Protein AF-A0A0D6Q281-F1 (afdb_monomer_lite)

Secondary structure (DSSP, 8-state):
--HHHHHHHHHHHHHHHHHHHHHHHHHHHHHHHHHHHHHHHHHHHHHHHHHHHHHHHHHHHHHHHHHHHHHHHHHHHHHHHHHHHHHHHHHHHHHHHHHHHHHHHHHHHHHHHHHHHHHHHHHHSHHHHHHHHHHHTTHHHHHHHT-STTEEEEEETTEEEEEE-B-TTS-B------

Sequence (178 aa):
MTDERELDDGLAAFDQLGREMAETNRLLRAVRSDQATRNQQEHALSAEMQTALRQATGASQKALQASQTEIRSNLLWTGLTSLLIALAGCGAGYYLGHQSGWEQGHAEGYQKARNQEAAANWANTPSGQRAYGLDQLGSLDMLALCRGDGWTMERQKGRTVCFPKLDAKGNLSGWYIP

Structure (mmCIF, N/CA/C/O backbone):
data_AF-A0A0D6Q281-F1
#
_entry.id   AF-A0A0D6Q281-F1
#
loop_
_atom_site.group_PDB
_atom_site.id
_atom_site.type_symbol
_atom_site.label_atom_id
_atom_site.label_alt_id
_atom_site.label_comp_id
_atom_site.label_asym_id
_atom_site.label_entity_id
_atom_site.label_seq_id
_atom_site.pdbx_PDB_ins_code
_atom_site.Cartn_x
_atom_site.Cartn_y
_atom_site.Cartn_z
_atom_site.occupancy
_atom_site.B_iso_or_equiv
_atom_site.auth_seq_id
_atom_site.auth_comp_id
_atom_site.auth_asym_id
_atom_site.auth_atom_id
_atom_site.pdbx_PDB_model_num
ATOM 1 N N . MET A 1 1 ? 56.694 -38.977 -114.611 1.00 51.31 1 MET A N 1
ATOM 2 C CA . MET A 1 1 ? 56.150 -37.601 -114.682 1.00 51.31 1 MET A CA 1
ATOM 3 C C . MET A 1 1 ? 55.049 -37.467 -113.635 1.00 51.31 1 MET A C 1
ATOM 5 O O . MET A 1 1 ? 53.879 -37.490 -113.983 1.00 51.31 1 MET A O 1
ATOM 9 N N . THR A 1 2 ? 55.407 -37.408 -112.356 1.00 54.91 2 THR A N 1
ATOM 10 C CA . THR A 1 2 ? 54.448 -37.218 -111.242 1.00 54.91 2 THR A CA 1
ATOM 11 C C . THR A 1 2 ? 55.098 -36.489 -110.063 1.00 54.91 2 THR A C 1
ATOM 13 O O . THR A 1 2 ? 54.403 -35.772 -109.363 1.00 54.91 2 THR A O 1
ATOM 16 N N . ASP A 1 3 ? 56.424 -36.581 -109.925 1.00 57.06 3 ASP A N 1
ATOM 17 C CA . ASP A 1 3 ? 57.197 -36.033 -108.799 1.00 57.06 3 ASP A CA 1
ATOM 18 C C . ASP A 1 3 ? 57.262 -34.487 -108.747 1.00 57.06 3 ASP A C 1
ATOM 20 O O . ASP A 1 3 ? 57.139 -33.885 -107.688 1.00 57.06 3 ASP A O 1
ATOM 24 N N . GLU A 1 4 ? 57.359 -33.803 -109.897 1.00 59.72 4 GLU A N 1
ATOM 25 C CA . GLU A 1 4 ? 57.464 -32.329 -109.923 1.00 59.72 4 GLU A CA 1
ATOM 26 C C . GLU A 1 4 ? 56.143 -31.596 -109.625 1.00 59.72 4 GLU A C 1
ATOM 28 O O . GLU A 1 4 ? 56.173 -30.433 -109.235 1.00 59.72 4 GLU A O 1
ATOM 33 N N . ARG A 1 5 ? 54.980 -32.251 -109.780 1.00 60.94 5 ARG A N 1
ATOM 34 C CA . ARG A 1 5 ? 53.676 -31.622 -109.484 1.00 60.94 5 ARG A CA 1
ATOM 35 C C . ARG A 1 5 ? 53.346 -31.607 -107.992 1.00 60.94 5 ARG A C 1
ATOM 37 O O . ARG A 1 5 ? 52.784 -30.627 -107.524 1.00 60.94 5 ARG A O 1
ATOM 44 N N . GLU A 1 6 ? 53.731 -32.639 -107.242 1.00 61.41 6 GLU A N 1
ATOM 45 C CA . GLU A 1 6 ? 53.458 -32.687 -105.797 1.00 61.41 6 GLU A CA 1
ATOM 46 C C . GLU A 1 6 ? 54.305 -31.679 -105.005 1.00 61.41 6 GLU A C 1
ATOM 48 O O . GLU A 1 6 ? 53.856 -31.156 -103.983 1.00 61.41 6 GLU A O 1
ATOM 53 N N . LEU A 1 7 ? 55.513 -31.362 -105.484 1.00 65.81 7 LEU A N 1
ATOM 54 C CA . LEU A 1 7 ? 56.388 -30.384 -104.834 1.00 65.81 7 LEU A CA 1
ATOM 55 C C . LEU A 1 7 ? 55.861 -28.946 -104.981 1.00 65.81 7 LEU A C 1
ATOM 57 O O . LEU A 1 7 ? 55.944 -28.159 -104.036 1.00 65.81 7 LEU A O 1
ATOM 61 N N . ASP A 1 8 ? 55.294 -28.621 -106.144 1.00 70.44 8 ASP A N 1
ATOM 62 C CA . ASP A 1 8 ? 54.719 -27.302 -106.436 1.00 70.44 8 ASP A CA 1
ATOM 63 C C . ASP A 1 8 ? 53.399 -27.090 -105.664 1.00 70.44 8 ASP A C 1
ATOM 65 O O . ASP A 1 8 ? 53.183 -26.038 -105.053 1.00 70.44 8 ASP A O 1
ATOM 69 N N . ASP A 1 9 ? 52.570 -28.138 -105.564 1.00 76.31 9 ASP A N 1
ATOM 70 C CA . ASP A 1 9 ? 51.345 -28.137 -104.751 1.00 76.31 9 ASP A CA 1
ATOM 71 C C . ASP A 1 9 ? 51.652 -27.972 -103.247 1.00 76.31 9 ASP A C 1
ATOM 73 O O . ASP A 1 9 ? 50.950 -27.251 -102.528 1.00 76.31 9 ASP A O 1
ATOM 77 N N . GLY A 1 10 ? 52.742 -28.579 -102.763 1.00 74.69 10 GLY A N 1
ATOM 78 C CA . GLY A 1 10 ? 53.218 -28.414 -101.389 1.00 74.69 10 GLY A CA 1
ATOM 79 C C . GLY A 1 10 ? 53.657 -26.980 -101.072 1.00 74.69 10 GLY A C 1
ATOM 80 O O . GLY A 1 10 ? 53.297 -26.441 -100.023 1.00 74.69 10 GLY A O 1
ATOM 81 N N . LEU A 1 11 ? 54.392 -26.327 -101.979 1.00 79.44 11 LEU A N 1
ATOM 82 C CA . LEU A 1 11 ? 54.834 -24.939 -101.799 1.00 79.44 11 LEU A CA 1
ATOM 83 C C . LEU A 1 11 ? 53.656 -23.955 -101.750 1.00 79.44 11 LEU A C 1
ATOM 85 O O . LEU A 1 11 ? 53.634 -23.062 -100.896 1.00 79.44 11 LEU A O 1
ATOM 89 N N . ALA A 1 12 ? 52.659 -24.139 -102.619 1.00 80.00 12 ALA A N 1
ATOM 90 C CA . ALA A 1 12 ? 51.455 -23.310 -102.643 1.00 80.00 12 ALA A CA 1
ATOM 91 C C . ALA A 1 12 ? 50.651 -23.420 -101.334 1.00 80.00 12 ALA A C 1
ATOM 93 O O . ALA A 1 12 ? 50.160 -22.412 -100.813 1.00 80.00 12 ALA A O 1
ATOM 94 N N . ALA A 1 13 ? 50.573 -24.622 -100.755 1.00 81.31 13 ALA A N 1
ATOM 95 C CA . ALA A 1 13 ? 49.909 -24.852 -99.475 1.00 81.31 13 ALA A CA 1
ATOM 96 C C . ALA A 1 13 ? 50.617 -24.143 -98.303 1.00 81.31 13 ALA A C 1
ATOM 98 O O . ALA A 1 13 ? 49.950 -23.549 -97.452 1.00 81.31 13 ALA A O 1
ATOM 99 N N . PHE A 1 14 ? 51.955 -24.140 -98.262 1.00 83.56 14 PHE A N 1
ATOM 100 C CA . PHE A 1 14 ? 52.714 -23.424 -97.226 1.00 83.56 14 PHE A CA 1
ATOM 101 C C . PHE A 1 14 ? 52.572 -21.903 -97.328 1.00 83.56 14 PHE A C 1
ATOM 103 O O . PHE A 1 14 ? 52.424 -21.233 -96.303 1.00 83.56 14 PHE A O 1
ATOM 110 N N . ASP A 1 15 ? 52.573 -21.351 -98.540 1.00 86.12 15 ASP A N 1
ATOM 111 C CA . ASP A 1 15 ? 52.380 -19.915 -98.764 1.00 86.12 15 ASP A CA 1
ATOM 112 C C . ASP A 1 15 ? 50.966 -19.463 -98.348 1.00 86.12 15 ASP A C 1
ATOM 114 O O . ASP A 1 15 ? 50.782 -18.426 -97.702 1.00 86.12 15 ASP A O 1
ATOM 118 N N . GLN A 1 16 ? 49.955 -20.297 -98.610 1.00 88.56 16 GLN A N 1
ATOM 119 C CA . GLN A 1 16 ? 48.598 -20.078 -98.112 1.00 88.56 16 GLN A CA 1
ATOM 120 C C . GLN A 1 16 ? 48.529 -20.118 -96.578 1.00 88.56 16 GLN A C 1
ATOM 122 O O . GLN A 1 16 ? 47.928 -19.231 -95.970 1.00 88.56 16 GLN A O 1
ATOM 127 N N . LEU A 1 17 ? 49.197 -21.081 -95.940 1.00 87.31 17 LEU A N 1
ATOM 128 C CA . LEU A 1 17 ? 49.241 -21.187 -94.480 1.00 87.31 17 LEU A CA 1
ATOM 129 C C . LEU A 1 17 ? 49.965 -19.994 -93.830 1.00 87.31 17 LEU A C 1
ATOM 131 O O . LEU A 1 17 ? 49.563 -19.514 -92.770 1.00 87.31 17 LEU A O 1
ATOM 135 N N . GLY A 1 18 ? 51.012 -19.482 -94.482 1.00 87.25 18 GLY A N 1
ATOM 136 C CA . GLY A 1 18 ? 51.737 -18.284 -94.059 1.00 87.25 18 GLY A CA 1
ATOM 137 C C . GLY A 1 18 ? 50.858 -17.032 -94.061 1.00 87.25 18 GLY A C 1
ATOM 138 O O . GLY A 1 18 ? 50.916 -16.237 -93.116 1.00 87.25 18 GLY A O 1
ATOM 139 N N . ARG A 1 19 ? 49.993 -16.876 -95.074 1.00 89.62 19 ARG A N 1
ATOM 140 C CA . ARG A 1 19 ? 49.011 -15.780 -95.140 1.00 89.62 19 ARG A CA 1
ATOM 141 C C . ARG A 1 19 ? 47.963 -15.871 -94.031 1.00 89.62 19 ARG A C 1
ATOM 143 O O . ARG A 1 19 ? 47.765 -14.890 -93.316 1.00 89.62 19 ARG A O 1
ATOM 150 N N . GLU A 1 20 ? 47.373 -17.046 -93.833 1.00 91.12 20 GLU A N 1
ATOM 151 C CA . GLU A 1 20 ? 46.376 -17.305 -92.781 1.00 91.12 20 GLU A CA 1
ATOM 152 C C . GLU A 1 20 ? 46.948 -17.064 -91.375 1.00 91.12 20 GLU A C 1
ATOM 154 O O . GLU A 1 20 ? 46.328 -16.417 -90.526 1.00 91.12 20 GLU A O 1
ATOM 159 N N . MET A 1 21 ? 48.185 -17.506 -91.121 1.00 88.56 21 MET A N 1
ATOM 160 C CA . MET A 1 21 ? 48.870 -17.235 -89.854 1.00 88.56 21 MET A CA 1
ATOM 161 C C . MET A 1 21 ? 49.151 -15.744 -89.646 1.00 88.56 21 MET A C 1
ATOM 163 O O . MET A 1 21 ? 49.019 -15.240 -88.524 1.00 88.56 21 MET A O 1
ATOM 167 N N . ALA A 1 22 ? 49.518 -15.012 -90.700 1.00 89.81 22 ALA A N 1
ATOM 168 C CA . ALA A 1 22 ? 49.726 -13.571 -90.616 1.00 89.81 22 ALA A CA 1
ATOM 169 C C . ALA A 1 22 ? 48.420 -12.824 -90.294 1.00 89.81 22 ALA A C 1
ATOM 171 O O . ALA A 1 22 ? 48.431 -11.887 -89.489 1.00 89.81 22 ALA A O 1
ATOM 172 N N . GLU A 1 23 ? 47.299 -13.252 -90.872 1.00 91.81 23 GLU A N 1
ATOM 173 C CA . GLU A 1 23 ? 45.970 -12.692 -90.621 1.00 91.81 23 GLU A CA 1
ATOM 174 C C . GLU A 1 23 ? 45.463 -13.022 -89.212 1.00 91.81 23 GLU A C 1
ATOM 176 O O . GLU A 1 23 ? 45.085 -12.123 -88.457 1.00 91.81 23 GLU A O 1
ATOM 181 N N . THR A 1 24 ? 45.606 -14.275 -88.783 1.00 93.81 24 THR A N 1
ATOM 182 C CA . THR A 1 24 ? 45.254 -14.723 -87.427 1.00 93.81 24 THR A CA 1
ATOM 183 C C . THR A 1 24 ? 46.035 -13.954 -86.360 1.00 9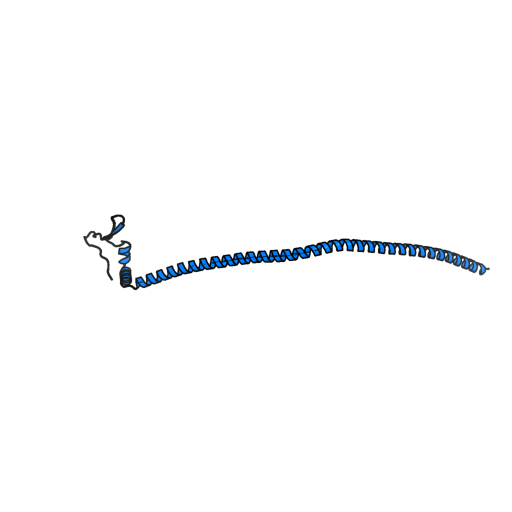3.81 24 THR A C 1
ATOM 185 O O . THR A 1 24 ? 45.473 -13.508 -85.360 1.00 93.81 24 THR A O 1
ATOM 188 N N . ASN A 1 25 ? 47.333 -13.720 -86.576 1.00 93.88 25 ASN A N 1
ATOM 189 C CA . ASN A 1 25 ? 48.163 -12.949 -85.648 1.00 93.88 25 ASN A CA 1
ATOM 190 C C . ASN A 1 25 ? 47.734 -11.469 -85.579 1.00 93.88 25 ASN A C 1
ATOM 192 O O . ASN A 1 25 ? 47.791 -10.853 -84.512 1.00 93.88 25 ASN A O 1
ATOM 196 N N . ARG A 1 26 ? 47.257 -10.885 -86.686 1.00 93.56 26 ARG A N 1
ATOM 197 C CA . ARG A 1 26 ? 46.681 -9.528 -86.679 1.00 93.56 26 ARG A CA 1
ATOM 198 C C . ARG A 1 26 ? 45.384 -9.477 -85.875 1.00 93.56 26 ARG A C 1
ATOM 200 O O . ARG A 1 26 ? 45.246 -8.592 -85.032 1.00 93.56 26 ARG A O 1
ATOM 207 N N . LEU A 1 27 ? 44.485 -10.441 -86.074 1.00 93.94 27 LEU A N 1
ATOM 208 C CA . LEU A 1 27 ? 43.223 -10.532 -85.333 1.00 93.94 27 LEU A CA 1
ATOM 209 C C . LEU A 1 27 ? 43.456 -10.745 -83.835 1.00 93.94 27 LEU A C 1
ATOM 211 O O . LEU A 1 27 ? 42.881 -10.033 -83.017 1.00 93.94 27 LEU A O 1
ATOM 215 N N . LEU A 1 28 ? 44.366 -11.646 -83.464 1.00 94.12 28 LEU A N 1
ATOM 216 C CA . LEU A 1 28 ? 44.747 -11.878 -82.067 1.00 94.12 28 LEU A CA 1
ATOM 217 C C . LEU A 1 28 ? 45.267 -10.608 -81.392 1.00 94.12 28 LEU A C 1
ATOM 219 O O . LEU A 1 28 ? 44.932 -10.342 -80.238 1.00 94.12 28 LEU A O 1
ATOM 223 N N . ARG A 1 29 ? 46.068 -9.803 -82.099 1.00 93.56 29 ARG A N 1
ATOM 224 C CA . ARG A 1 29 ? 46.545 -8.519 -81.572 1.00 93.56 29 ARG A CA 1
ATOM 225 C C . ARG A 1 29 ? 45.408 -7.522 -81.385 1.00 93.56 29 ARG A C 1
ATOM 227 O O . ARG A 1 29 ? 45.365 -6.890 -80.335 1.00 93.56 29 ARG A O 1
ATOM 234 N N . ALA A 1 30 ? 44.488 -7.430 -82.345 1.00 93.75 30 ALA A N 1
ATOM 235 C CA . ALA A 1 30 ? 43.325 -6.550 -82.257 1.00 93.75 30 ALA A CA 1
ATOM 236 C C . ALA A 1 30 ? 42.399 -6.931 -81.086 1.00 93.75 30 ALA A C 1
ATOM 238 O O . ALA A 1 30 ? 42.025 -6.073 -80.286 1.00 93.75 30 ALA A O 1
ATOM 239 N N . VAL A 1 31 ? 42.103 -8.224 -80.922 1.00 94.31 31 VAL A N 1
ATOM 240 C CA . VAL A 1 31 ? 41.295 -8.737 -79.802 1.00 94.31 31 VAL A CA 1
ATOM 241 C C . VAL A 1 31 ? 41.995 -8.492 -78.467 1.00 94.31 31 VAL A C 1
ATOM 243 O O . VAL A 1 31 ? 41.368 -8.026 -77.519 1.00 94.31 31 VAL A O 1
ATOM 246 N N . ARG A 1 32 ? 43.310 -8.737 -78.385 1.00 94.00 32 ARG A N 1
ATOM 247 C CA . ARG A 1 32 ? 44.082 -8.484 -77.162 1.00 94.00 32 ARG A CA 1
ATOM 248 C C . ARG A 1 32 ? 44.086 -6.999 -76.789 1.00 94.00 32 ARG A C 1
ATOM 250 O O . ARG A 1 32 ? 43.994 -6.692 -75.603 1.00 94.00 32 ARG A O 1
ATOM 257 N N . SER A 1 33 ? 44.181 -6.087 -77.761 1.00 91.12 33 SER A N 1
ATOM 258 C CA . SER A 1 33 ? 44.076 -4.650 -77.485 1.00 91.12 33 SER A CA 1
ATOM 259 C C . SER A 1 33 ? 42.676 -4.243 -77.029 1.00 91.12 33 SER A C 1
ATOM 261 O O . SER A 1 33 ? 42.573 -3.522 -76.043 1.00 91.12 33 SER A O 1
ATOM 263 N N . ASP A 1 34 ? 41.614 -4.753 -77.664 1.00 93.31 34 ASP A N 1
ATOM 264 C CA . ASP A 1 34 ? 40.230 -4.450 -77.263 1.00 93.31 34 ASP A CA 1
ATOM 265 C C . ASP A 1 34 ? 39.949 -4.928 -75.831 1.00 93.31 34 ASP A C 1
ATOM 267 O O . ASP A 1 34 ? 39.414 -4.195 -74.999 1.00 93.31 34 ASP A O 1
ATOM 271 N N . GLN A 1 35 ? 40.409 -6.137 -75.501 1.00 91.25 35 GLN A N 1
ATOM 272 C CA . GLN A 1 35 ? 40.266 -6.701 -74.165 1.00 91.25 35 GLN A CA 1
ATOM 273 C C . GLN A 1 35 ? 41.061 -5.912 -73.114 1.00 91.25 35 GLN A C 1
ATOM 275 O O . GLN A 1 35 ? 40.565 -5.693 -72.009 1.00 91.25 35 GLN A O 1
ATOM 280 N N . ALA A 1 36 ? 42.263 -5.431 -73.449 1.00 91.31 36 ALA A N 1
ATOM 281 C CA . ALA A 1 36 ? 43.035 -4.567 -72.558 1.00 91.31 36 ALA A CA 1
ATOM 282 C C . ALA A 1 36 ? 42.308 -3.240 -72.277 1.00 91.31 36 ALA A C 1
ATOM 284 O O . ALA A 1 36 ? 42.282 -2.792 -71.130 1.00 91.31 36 ALA A O 1
ATOM 285 N N . THR A 1 37 ? 41.671 -2.644 -73.288 1.00 91.25 37 THR A N 1
ATOM 286 C CA . THR A 1 37 ? 40.884 -1.414 -73.131 1.00 91.25 37 THR A CA 1
ATOM 287 C C . THR A 1 37 ? 39.639 -1.635 -72.272 1.00 91.25 37 THR A C 1
ATOM 289 O O . THR A 1 37 ? 39.381 -0.836 -71.372 1.00 91.25 37 THR A O 1
ATOM 292 N N . ARG A 1 38 ? 38.901 -2.734 -72.475 1.00 92.31 38 ARG A N 1
ATOM 293 C CA . ARG A 1 38 ? 37.739 -3.087 -71.638 1.00 92.31 38 ARG A CA 1
ATOM 294 C C . ARG A 1 38 ? 38.126 -3.282 -70.176 1.00 92.31 38 ARG A C 1
ATOM 296 O O . ARG A 1 38 ? 37.503 -2.687 -69.303 1.00 92.31 38 ARG A O 1
ATOM 303 N N . ASN A 1 39 ? 39.204 -4.022 -69.914 1.00 93.31 39 ASN A N 1
ATOM 304 C CA . ASN A 1 39 ? 39.697 -4.229 -68.551 1.00 93.31 39 ASN A CA 1
ATOM 305 C C . ASN A 1 39 ? 40.080 -2.896 -67.884 1.00 93.31 39 ASN A C 1
ATOM 307 O O . ASN A 1 39 ? 39.777 -2.671 -66.715 1.00 93.31 39 ASN A O 1
ATOM 311 N N . GLN A 1 40 ? 40.716 -1.978 -68.620 1.00 91.25 40 GLN A N 1
ATOM 312 C CA . GLN A 1 40 ? 41.031 -0.644 -68.101 1.00 91.25 40 GLN A CA 1
ATOM 313 C C . GLN A 1 40 ? 39.775 0.175 -67.783 1.00 91.25 40 GLN A C 1
ATOM 315 O O . GLN A 1 40 ? 39.736 0.841 -66.749 1.00 91.25 40 GLN A O 1
ATOM 320 N N . GLN A 1 41 ? 38.746 0.107 -68.631 1.00 91.62 41 GLN A N 1
ATOM 321 C CA . GLN A 1 41 ? 37.470 0.783 -68.390 1.00 91.62 41 GLN A CA 1
ATOM 322 C C . GLN A 1 41 ? 36.743 0.227 -67.164 1.00 91.62 41 GLN A C 1
ATOM 324 O O . GLN A 1 41 ? 36.267 1.008 -66.344 1.00 91.62 41 GLN A O 1
ATOM 329 N N . GLU A 1 42 ? 36.700 -1.095 -66.993 1.00 92.38 42 GLU A N 1
ATOM 330 C CA . GLU A 1 42 ? 36.104 -1.724 -65.809 1.00 92.38 42 GLU A CA 1
ATOM 331 C C . GLU A 1 42 ? 36.830 -1.307 -64.527 1.00 92.38 42 GLU A C 1
ATOM 333 O O . GLU A 1 42 ? 36.192 -0.953 -63.532 1.00 92.38 42 GLU A O 1
ATOM 338 N N . HIS A 1 43 ? 38.165 -1.263 -64.552 1.00 90.75 43 HIS A N 1
ATOM 339 C CA . HIS A 1 43 ? 38.948 -0.788 -63.414 1.00 90.75 43 HIS A CA 1
ATOM 340 C C . HIS A 1 43 ? 38.688 0.688 -63.103 1.00 90.75 43 HIS A C 1
ATOM 342 O O . HIS A 1 43 ? 38.475 1.024 -61.937 1.00 90.75 43 HIS A O 1
ATOM 348 N N . ALA A 1 44 ? 38.643 1.555 -64.116 1.00 91.94 44 ALA A N 1
ATOM 349 C CA . ALA A 1 44 ? 38.335 2.971 -63.932 1.00 91.94 44 ALA A CA 1
ATOM 350 C C . ALA A 1 44 ? 36.928 3.176 -63.346 1.00 91.94 44 ALA A C 1
ATOM 352 O O . ALA A 1 44 ? 36.779 3.864 -62.337 1.00 91.94 44 ALA A O 1
ATOM 353 N N . LEU A 1 45 ? 35.919 2.494 -63.896 1.00 92.75 45 LEU A N 1
ATOM 354 C CA . LEU A 1 45 ? 34.540 2.566 -63.414 1.00 92.75 45 LEU A CA 1
ATOM 355 C C . LEU A 1 45 ? 34.413 2.045 -61.976 1.00 92.75 45 LEU A C 1
ATOM 357 O O . LEU A 1 45 ? 33.728 2.646 -61.150 1.00 92.75 45 LEU A O 1
ATOM 361 N N . SER A 1 46 ? 35.107 0.953 -61.643 1.00 91.88 46 SER A N 1
ATOM 362 C CA . SER A 1 46 ? 35.118 0.413 -60.279 1.00 91.88 46 SER A CA 1
ATOM 363 C C . SER A 1 46 ? 35.770 1.377 -59.278 1.00 91.88 46 SER A C 1
ATOM 365 O O . SER A 1 46 ? 35.279 1.527 -58.157 1.00 91.88 46 SER A O 1
ATOM 367 N N . ALA A 1 47 ? 36.828 2.083 -59.689 1.00 92.75 47 ALA A N 1
ATOM 368 C CA . ALA A 1 47 ? 37.505 3.076 -58.866 1.00 92.75 47 ALA A CA 1
ATOM 369 C C . ALA A 1 47 ? 36.618 4.309 -58.634 1.00 92.75 47 ALA A C 1
ATOM 371 O O . ALA A 1 47 ? 36.517 4.786 -57.503 1.00 92.75 47 ALA A O 1
ATOM 372 N N . GLU A 1 48 ? 35.923 4.787 -59.666 1.00 92.75 48 GLU A N 1
ATOM 373 C CA . GLU A 1 48 ? 34.942 5.873 -59.559 1.00 92.75 48 GLU A CA 1
ATOM 374 C C . GLU A 1 48 ? 33.749 5.493 -58.673 1.00 92.75 48 GLU A C 1
ATOM 376 O O . GLU A 1 48 ? 33.337 6.259 -57.800 1.00 92.75 48 GLU A O 1
ATOM 381 N N . MET A 1 49 ? 33.228 4.273 -58.809 1.00 88.00 49 MET A N 1
ATOM 382 C CA . MET A 1 49 ? 32.152 3.786 -57.947 1.00 88.00 49 MET A CA 1
ATOM 383 C C . MET A 1 49 ? 32.611 3.683 -56.488 1.00 88.00 49 MET A C 1
ATOM 385 O O . MET A 1 49 ? 31.880 4.068 -55.574 1.00 88.00 49 MET A O 1
ATOM 389 N N . GLN A 1 50 ? 33.837 3.216 -56.241 1.00 92.50 50 GLN A N 1
ATOM 390 C CA . GLN A 1 50 ? 34.385 3.108 -54.891 1.00 92.50 50 GLN A CA 1
ATOM 391 C C . GLN A 1 50 ? 34.623 4.483 -54.249 1.00 92.50 50 GLN A C 1
ATOM 393 O O . GLN A 1 50 ? 34.414 4.637 -53.042 1.00 92.50 50 GLN A O 1
ATOM 398 N N . THR A 1 51 ? 35.031 5.494 -55.019 1.00 91.25 51 THR A N 1
ATOM 399 C CA . THR A 1 51 ? 35.186 6.864 -54.506 1.00 91.25 51 THR A CA 1
ATOM 400 C C . THR A 1 51 ? 33.835 7.509 -54.212 1.00 91.25 51 THR A C 1
ATOM 402 O O . THR A 1 51 ? 33.678 8.079 -53.130 1.00 91.25 51 THR A O 1
ATOM 405 N N . ALA A 1 52 ? 32.838 7.340 -55.084 1.00 87.62 52 ALA A N 1
ATOM 406 C CA . ALA A 1 52 ? 31.471 7.805 -54.849 1.00 87.62 52 ALA A CA 1
A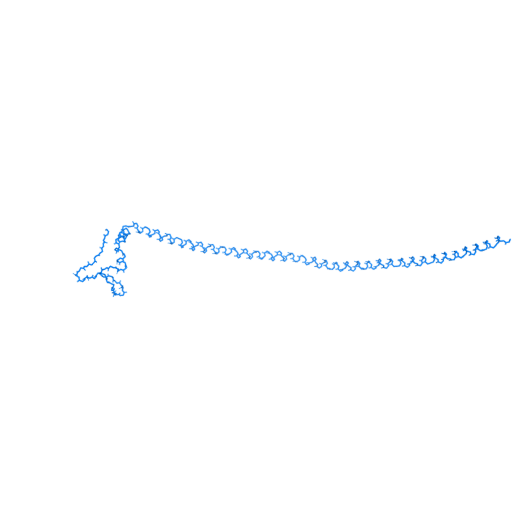TOM 407 C C . ALA A 1 52 ? 30.851 7.146 -53.604 1.00 87.62 52 ALA A C 1
ATOM 409 O O . ALA A 1 52 ? 30.301 7.834 -52.740 1.00 87.62 52 ALA A O 1
ATOM 410 N N . LEU A 1 53 ? 31.023 5.827 -53.450 1.00 86.00 53 LEU A N 1
ATOM 411 C CA . LEU A 1 53 ? 30.587 5.093 -52.262 1.00 86.00 53 LEU A CA 1
ATOM 412 C C . LEU A 1 53 ? 31.268 5.616 -50.997 1.00 86.00 53 LEU A C 1
ATOM 414 O O . LEU A 1 53 ? 30.585 5.829 -50.003 1.00 86.00 53 LEU A O 1
ATOM 418 N N . ARG A 1 54 ? 32.583 5.867 -51.017 1.00 87.56 54 ARG A N 1
ATOM 419 C CA . ARG A 1 54 ? 33.315 6.425 -49.863 1.00 87.56 54 ARG A CA 1
ATOM 420 C C . ARG A 1 54 ? 32.863 7.834 -49.491 1.00 87.56 54 ARG A C 1
ATOM 422 O O . ARG A 1 54 ? 32.833 8.160 -48.307 1.00 87.56 54 ARG A O 1
ATOM 429 N N . GLN A 1 55 ? 32.526 8.673 -50.466 1.00 87.56 55 GLN A N 1
ATOM 430 C CA . GLN A 1 55 ? 32.010 10.015 -50.194 1.00 87.56 55 GLN A CA 1
ATOM 431 C C . GLN A 1 55 ? 30.613 9.959 -49.572 1.00 87.56 55 GLN A C 1
ATOM 433 O O . GLN A 1 55 ? 30.374 10.607 -48.551 1.00 87.56 55 GLN A O 1
ATOM 438 N N . ALA A 1 56 ? 29.723 9.135 -50.131 1.00 79.19 56 ALA A N 1
ATOM 439 C CA . ALA A 1 56 ? 28.379 8.935 -49.599 1.00 79.19 56 ALA A CA 1
ATOM 440 C C . ALA A 1 56 ? 28.414 8.326 -48.187 1.00 79.19 56 ALA A C 1
ATOM 442 O O . ALA A 1 56 ? 27.801 8.865 -47.266 1.00 79.19 56 ALA A O 1
ATOM 443 N N . THR A 1 57 ? 29.194 7.260 -47.976 1.00 81.12 57 THR A N 1
ATOM 444 C CA . THR A 1 57 ? 29.321 6.625 -46.656 1.00 81.12 57 THR A CA 1
ATOM 445 C C . THR A 1 57 ? 30.031 7.526 -45.657 1.00 81.12 57 THR A C 1
ATOM 447 O O . THR A 1 57 ? 29.593 7.600 -44.516 1.00 81.12 57 THR A O 1
ATOM 450 N N . GLY A 1 58 ? 31.059 8.274 -46.063 1.00 82.00 58 GLY A N 1
ATOM 451 C CA . GLY A 1 58 ? 31.762 9.215 -45.192 1.00 82.00 58 GLY A CA 1
ATOM 452 C C . GLY A 1 58 ? 30.866 10.348 -44.683 1.00 82.00 58 GLY A C 1
ATOM 453 O O . GLY A 1 58 ? 30.957 10.720 -43.511 1.00 82.00 58 GLY A O 1
ATOM 454 N N . ALA A 1 59 ? 29.970 10.871 -45.526 1.00 72.38 59 ALA A N 1
ATOM 455 C CA . ALA A 1 59 ? 28.984 11.874 -45.124 1.00 72.38 59 ALA A CA 1
ATOM 456 C C . ALA A 1 59 ? 27.934 11.288 -44.165 1.00 72.38 59 ALA A C 1
ATOM 458 O O . ALA A 1 59 ? 27.677 11.863 -43.105 1.00 72.38 59 ALA A O 1
ATOM 459 N N . SER A 1 60 ? 27.388 10.109 -44.482 1.00 69.81 60 SER A N 1
ATOM 460 C CA . SER A 1 60 ? 26.426 9.419 -43.614 1.00 69.81 60 SER A CA 1
ATOM 461 C C . SER A 1 60 ? 27.038 9.013 -42.272 1.00 69.81 60 SER A C 1
ATOM 463 O O . SER A 1 60 ? 26.412 9.175 -41.231 1.00 69.81 60 SER A O 1
ATOM 465 N N . GLN A 1 61 ? 28.281 8.537 -42.259 1.00 74.06 61 GLN A N 1
ATOM 466 C CA . GLN A 1 61 ? 28.955 8.067 -41.050 1.00 74.06 61 GLN A CA 1
ATOM 467 C C . GLN A 1 61 ? 29.306 9.222 -40.106 1.00 74.06 61 GLN A C 1
ATOM 469 O O . GLN A 1 61 ? 29.145 9.082 -38.895 1.00 74.06 61 GLN A O 1
ATOM 474 N N . LYS A 1 62 ? 29.694 10.388 -40.640 1.00 72.25 62 LYS A N 1
ATOM 475 C CA . LYS A 1 62 ? 29.881 11.611 -39.841 1.00 72.25 62 LYS A CA 1
ATOM 476 C C . LYS A 1 62 ? 28.570 12.104 -39.229 1.00 72.25 62 LYS A C 1
ATOM 478 O O . LYS A 1 62 ? 28.553 12.456 -38.052 1.00 72.25 62 LYS A O 1
ATOM 483 N N . ALA A 1 63 ? 27.474 12.078 -39.989 1.00 65.06 63 ALA A N 1
ATOM 484 C CA . ALA A 1 63 ? 26.154 12.452 -39.482 1.00 65.06 63 ALA A CA 1
ATOM 485 C C . ALA A 1 63 ? 25.674 11.500 -38.368 1.00 65.06 63 ALA A C 1
ATOM 487 O O . ALA A 1 63 ? 25.172 11.954 -37.343 1.00 65.06 63 ALA A O 1
ATOM 488 N N . LEU A 1 64 ? 25.903 10.191 -38.524 1.00 64.12 64 LEU A N 1
ATOM 489 C CA . LEU A 1 64 ? 25.558 9.182 -37.517 1.00 64.12 64 LEU A CA 1
ATOM 490 C C . LEU A 1 64 ? 26.418 9.279 -36.246 1.00 64.12 64 LEU A C 1
ATOM 492 O O . LEU A 1 64 ? 25.920 9.046 -35.146 1.00 64.12 64 LEU A O 1
ATOM 496 N N . GLN A 1 65 ? 27.703 9.621 -36.367 1.00 65.62 65 GLN A N 1
ATOM 497 C CA . GLN A 1 65 ? 28.579 9.817 -35.205 1.00 65.62 65 GLN A CA 1
ATOM 498 C C . GLN A 1 65 ? 28.207 11.074 -34.407 1.00 65.62 65 GLN A C 1
ATOM 500 O O . GLN A 1 65 ? 28.189 11.035 -33.174 1.00 65.62 65 GLN A O 1
ATOM 505 N N . ALA A 1 66 ? 27.850 12.162 -35.094 1.00 60.84 66 ALA A N 1
ATOM 506 C CA . ALA A 1 66 ? 27.334 13.364 -34.446 1.00 60.84 66 ALA A CA 1
ATOM 507 C C . ALA A 1 66 ? 26.014 13.073 -33.708 1.00 60.84 66 ALA A C 1
ATOM 509 O O . ALA A 1 66 ? 25.882 13.403 -32.530 1.00 60.84 66 ALA A O 1
ATOM 510 N N . SER A 1 67 ? 25.082 12.351 -34.343 1.00 58.62 67 SER A N 1
ATOM 511 C CA . SER A 1 67 ? 23.782 12.045 -33.734 1.00 58.62 67 SER A CA 1
ATOM 512 C C . SER A 1 67 ? 23.875 11.054 -32.569 1.00 58.62 67 SER A C 1
ATOM 514 O O . SER A 1 67 ? 23.160 11.199 -31.582 1.00 58.62 67 SER A O 1
ATOM 516 N N . GLN A 1 68 ? 24.759 10.050 -32.626 1.00 58.75 68 GLN A N 1
ATOM 517 C CA . GLN A 1 68 ? 24.918 9.085 -31.527 1.00 58.75 68 GLN A CA 1
ATOM 518 C C . GLN A 1 68 ? 25.372 9.742 -30.222 1.00 58.75 68 GLN A C 1
ATOM 520 O O . GLN A 1 68 ? 24.976 9.297 -29.142 1.00 58.75 68 GLN A O 1
ATOM 525 N N . THR A 1 69 ? 26.200 10.780 -30.318 1.00 58.84 69 THR A N 1
ATOM 526 C CA . THR A 1 69 ? 26.772 11.450 -29.147 1.00 58.84 69 THR A CA 1
ATOM 527 C C . THR A 1 69 ? 25.705 12.261 -28.408 1.00 58.84 69 THR A C 1
ATOM 529 O O . THR A 1 69 ? 25.605 12.182 -27.183 1.00 58.84 69 THR A O 1
ATOM 532 N N . GLU A 1 70 ? 24.830 12.948 -29.144 1.00 58.22 70 GLU A N 1
ATOM 533 C CA . GLU A 1 70 ? 23.718 13.714 -28.565 1.00 58.22 70 GLU A CA 1
ATOM 534 C C . GLU A 1 70 ? 22.595 12.813 -28.035 1.00 58.22 70 GLU A C 1
ATOM 536 O O . GLU A 1 70 ? 22.082 13.033 -26.935 1.00 58.22 70 GLU A O 1
ATOM 541 N N . ILE A 1 71 ? 22.252 11.744 -28.762 1.00 59.16 71 ILE A N 1
ATOM 542 C CA . ILE A 1 71 ? 21.178 10.821 -28.365 1.00 59.16 71 ILE A CA 1
ATOM 543 C C . ILE A 1 71 ? 21.525 10.100 -27.055 1.00 59.16 71 ILE A C 1
ATOM 545 O O . ILE A 1 71 ? 20.662 9.955 -26.191 1.00 59.16 71 ILE A O 1
ATOM 549 N N . ARG A 1 72 ? 22.782 9.682 -26.856 1.00 61.41 72 ARG A N 1
ATOM 550 C CA . ARG A 1 72 ? 23.200 9.011 -25.611 1.00 61.41 72 ARG A CA 1
ATOM 551 C C . ARG A 1 72 ? 23.100 9.926 -24.396 1.00 61.41 72 ARG A C 1
ATOM 553 O O . ARG A 1 72 ? 22.624 9.486 -23.355 1.00 61.41 72 ARG A O 1
ATOM 560 N N . SER A 1 73 ? 23.508 11.185 -24.535 1.00 69.88 73 SER A N 1
ATOM 561 C CA . SER A 1 73 ? 23.410 12.162 -23.447 1.00 69.88 73 SER A CA 1
ATOM 562 C C . SER A 1 73 ? 21.947 12.429 -23.080 1.00 69.88 73 SER A C 1
ATOM 564 O O . SER A 1 73 ? 21.565 12.334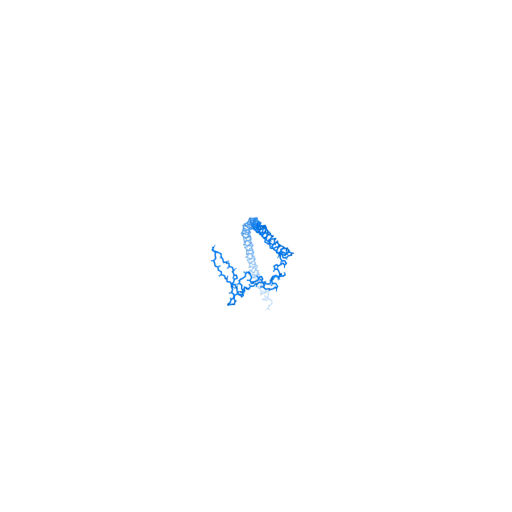 -21.914 1.00 69.88 73 SER A O 1
ATOM 566 N N . ASN A 1 74 ? 21.092 12.647 -24.081 1.00 71.56 74 ASN A N 1
ATOM 567 C CA . ASN A 1 74 ? 19.678 12.939 -23.854 1.00 71.56 74 ASN A CA 1
ATOM 568 C C . ASN A 1 74 ? 18.909 11.744 -23.270 1.00 71.56 74 ASN A C 1
ATOM 570 O O . ASN A 1 74 ? 18.047 11.937 -22.415 1.00 71.56 74 ASN A O 1
ATOM 574 N N . LEU A 1 75 ? 19.231 10.508 -23.666 1.00 74.00 75 LEU A N 1
ATOM 575 C CA . LEU A 1 75 ? 18.620 9.303 -23.091 1.00 74.00 75 LEU A CA 1
ATOM 576 C C . LEU A 1 75 ? 19.018 9.086 -21.627 1.00 74.00 75 LEU A C 1
ATOM 578 O O . LEU A 1 75 ? 18.179 8.700 -20.816 1.00 74.00 75 LEU A O 1
ATOM 582 N N . LEU A 1 76 ? 20.271 9.373 -21.266 1.00 79.81 76 LEU A N 1
ATOM 583 C CA . LEU A 1 76 ? 20.721 9.285 -19.875 1.00 79.81 76 LEU A CA 1
ATOM 584 C C . LEU A 1 76 ? 20.017 10.326 -18.997 1.00 79.81 76 LEU A C 1
ATOM 586 O O . LEU A 1 76 ? 19.521 9.984 -17.925 1.00 79.81 76 LEU A O 1
ATOM 590 N N . TRP A 1 77 ? 19.909 11.571 -19.467 1.00 83.19 77 TRP A N 1
ATOM 591 C CA . TRP A 1 77 ? 19.240 12.641 -18.723 1.00 83.19 77 TRP A CA 1
ATOM 592 C C . TRP A 1 77 ? 17.730 12.430 -18.595 1.00 83.19 77 TRP A C 1
ATOM 594 O O . TRP A 1 77 ? 17.191 12.601 -17.505 1.00 83.19 77 TRP A O 1
ATOM 604 N N . THR A 1 78 ? 17.046 12.017 -19.664 1.00 82.94 78 THR A N 1
ATOM 605 C CA . THR A 1 78 ? 15.600 11.718 -19.623 1.00 82.94 78 THR A CA 1
ATOM 606 C C . THR A 1 78 ? 15.286 10.481 -18.780 1.00 82.94 78 THR A C 1
ATOM 608 O O . THR A 1 78 ? 14.320 10.479 -18.014 1.00 82.94 78 THR A O 1
ATOM 611 N N . GLY A 1 79 ? 16.132 9.449 -18.845 1.00 83.50 79 GLY A N 1
ATOM 612 C CA . GLY A 1 79 ? 16.039 8.286 -17.965 1.00 83.50 79 GLY A CA 1
ATOM 613 C C . GLY A 1 79 ? 16.185 8.675 -16.493 1.00 83.50 79 GLY A C 1
ATOM 614 O O . GLY A 1 79 ? 15.339 8.319 -15.674 1.00 83.50 79 GLY A O 1
ATOM 615 N N . LEU A 1 80 ? 17.200 9.478 -16.161 1.00 88.88 80 LEU A N 1
ATOM 616 C CA . LEU A 1 80 ? 17.455 9.921 -14.790 1.00 88.88 80 LEU A CA 1
ATOM 617 C C . LEU A 1 80 ? 16.314 10.786 -14.230 1.00 88.88 80 LEU A C 1
ATOM 619 O O . LEU A 1 80 ? 15.877 10.569 -13.101 1.00 88.88 80 LEU A O 1
ATOM 623 N N . THR A 1 81 ? 15.804 11.749 -15.004 1.00 89.25 81 THR A N 1
ATOM 624 C CA . THR A 1 81 ? 14.717 12.628 -14.544 1.00 89.25 81 THR A CA 1
ATOM 625 C C . THR A 1 81 ? 13.411 11.867 -14.350 1.00 89.25 81 THR A C 1
ATOM 627 O O . THR A 1 81 ? 12.739 12.077 -13.341 1.00 89.25 81 THR A O 1
ATOM 630 N N . SER A 1 82 ? 13.072 10.939 -15.250 1.00 90.50 82 SER A N 1
ATOM 631 C CA . SER A 1 82 ? 11.877 10.100 -15.096 1.00 90.50 82 SER A CA 1
ATOM 632 C C . SER A 1 82 ? 11.939 9.225 -13.837 1.00 90.50 82 SER A C 1
ATOM 634 O O . SER A 1 82 ? 10.961 9.146 -13.090 1.00 90.50 82 SER A O 1
ATOM 636 N N . LEU A 1 83 ? 13.109 8.647 -13.540 1.00 91.12 83 LEU A N 1
ATOM 637 C CA . LEU A 1 83 ? 13.329 7.849 -12.337 1.00 91.12 83 LEU A CA 1
ATOM 638 C C . LEU A 1 83 ? 13.202 8.692 -11.061 1.00 91.12 83 LEU A C 1
ATOM 640 O O . LEU A 1 83 ? 12.560 8.263 -10.105 1.00 91.12 83 LEU A O 1
ATOM 644 N N . LEU A 1 84 ? 13.771 9.902 -11.045 1.00 92.31 84 LEU A N 1
ATOM 645 C CA . LEU A 1 84 ? 13.674 10.810 -9.898 1.00 92.31 84 LEU A CA 1
ATOM 646 C C . LEU A 1 84 ? 12.228 11.219 -9.603 1.00 92.31 84 LEU A C 1
ATOM 648 O O . LEU A 1 84 ? 11.830 11.236 -8.440 1.00 92.31 84 LEU A O 1
ATOM 652 N N . ILE A 1 85 ? 11.429 11.500 -10.635 1.00 92.38 85 ILE A N 1
ATOM 653 C CA . ILE A 1 85 ? 10.007 11.836 -10.475 1.00 92.38 85 ILE A CA 1
ATOM 654 C C . ILE A 1 85 ? 9.237 10.649 -9.885 1.00 92.38 85 ILE A C 1
ATOM 656 O O . ILE A 1 85 ? 8.460 10.830 -8.947 1.00 92.38 85 ILE A O 1
ATOM 660 N N . ALA A 1 86 ? 9.479 9.434 -10.387 1.00 91.56 86 ALA A N 1
ATOM 661 C CA . ALA A 1 86 ? 8.840 8.227 -9.867 1.00 91.56 86 ALA A CA 1
ATOM 662 C C . ALA A 1 86 ? 9.193 7.986 -8.388 1.00 91.56 86 ALA A C 1
ATOM 664 O O . ALA A 1 86 ? 8.304 7.758 -7.567 1.00 91.56 86 ALA A O 1
ATOM 665 N N . LEU A 1 87 ? 10.474 8.109 -8.027 1.00 90.88 87 LEU A N 1
ATOM 666 C CA . LEU A 1 87 ? 10.936 7.958 -6.645 1.00 90.88 87 LEU A CA 1
ATOM 667 C C . LEU A 1 87 ? 10.360 9.034 -5.720 1.00 90.88 87 LEU A C 1
ATOM 669 O O . LEU A 1 87 ? 9.942 8.712 -4.609 1.00 90.88 87 LEU A O 1
ATOM 673 N N . ALA A 1 88 ? 10.289 10.288 -6.170 1.00 90.12 88 ALA A N 1
ATOM 674 C CA . ALA A 1 88 ? 9.697 11.374 -5.396 1.00 90.12 88 ALA A CA 1
ATOM 675 C C . ALA A 1 88 ? 8.196 11.151 -5.155 1.00 90.12 88 ALA A C 1
ATOM 677 O O . ALA A 1 88 ? 7.730 11.320 -4.030 1.00 90.12 88 ALA A O 1
ATOM 678 N N . GLY A 1 89 ? 7.450 10.714 -6.175 1.00 87.12 89 GLY A N 1
ATOM 679 C CA . GLY A 1 89 ? 6.027 10.390 -6.048 1.00 87.12 89 GLY A CA 1
ATOM 680 C C . GLY A 1 89 ? 5.772 9.231 -5.082 1.00 87.12 89 GLY A C 1
ATOM 681 O O . GLY A 1 89 ? 4.954 9.355 -4.169 1.00 87.12 89 GLY A O 1
ATOM 682 N N . CYS A 1 90 ? 6.512 8.128 -5.224 1.00 82.56 90 CYS A N 1
ATOM 683 C CA . CYS A 1 90 ? 6.409 6.984 -4.316 1.00 82.56 90 CYS A CA 1
ATOM 684 C C . CYS A 1 90 ? 6.833 7.341 -2.885 1.00 82.56 90 CYS A C 1
ATOM 686 O O . CYS A 1 90 ? 6.148 6.963 -1.937 1.00 82.56 90 CYS A O 1
ATOM 688 N N . GLY A 1 91 ? 7.926 8.088 -2.716 1.00 85.62 91 GLY A N 1
ATOM 689 C CA . GLY A 1 91 ? 8.422 8.512 -1.407 1.00 85.62 91 GLY A CA 1
ATOM 690 C C . GLY A 1 91 ? 7.459 9.457 -0.690 1.00 85.62 91 GLY A C 1
ATOM 691 O O . GLY A 1 91 ? 7.159 9.249 0.484 1.00 85.62 91 GLY A O 1
ATOM 692 N N . ALA A 1 92 ? 6.917 10.450 -1.399 1.00 81.69 92 ALA A N 1
ATOM 693 C CA . ALA A 1 92 ? 5.920 11.366 -0.851 1.00 81.69 92 ALA A CA 1
ATOM 694 C C . ALA A 1 92 ? 4.619 10.637 -0.487 1.00 81.69 92 ALA A C 1
ATOM 696 O O . ALA A 1 92 ? 4.085 10.847 0.601 1.00 81.69 92 ALA A O 1
ATOM 697 N N . GLY A 1 93 ? 4.142 9.736 -1.352 1.00 79.88 93 GLY A N 1
ATOM 698 C CA . GLY A 1 93 ? 2.963 8.912 -1.078 1.00 79.88 93 GLY A CA 1
ATOM 699 C C . GLY A 1 93 ? 3.154 8.000 0.134 1.00 79.88 93 GLY A C 1
ATOM 700 O O . GLY A 1 93 ? 2.273 7.923 0.988 1.00 79.88 93 GLY A O 1
ATOM 701 N N . TYR A 1 94 ? 4.324 7.367 0.255 1.00 81.50 94 TYR A N 1
ATOM 702 C CA . TYR A 1 94 ? 4.665 6.542 1.411 1.00 81.50 94 TYR A CA 1
ATOM 703 C C . TYR A 1 94 ? 4.727 7.368 2.698 1.00 81.50 94 TYR A C 1
ATOM 705 O O . TYR A 1 94 ? 4.121 6.987 3.691 1.00 81.50 94 TYR A O 1
ATOM 713 N N . TYR A 1 95 ? 5.407 8.517 2.688 1.00 79.88 95 TYR A N 1
ATOM 714 C CA . TYR A 1 95 ? 5.555 9.357 3.878 1.00 79.88 95 TYR A CA 1
ATOM 715 C C . TYR A 1 95 ? 4.212 9.913 4.369 1.00 79.88 95 TYR A C 1
ATOM 717 O O . TYR A 1 95 ? 3.875 9.773 5.545 1.00 79.88 95 TYR A O 1
ATOM 725 N N . LEU A 1 96 ? 3.416 10.488 3.461 1.00 75.25 96 LEU A N 1
ATOM 726 C CA . LEU A 1 96 ? 2.111 11.065 3.794 1.00 75.25 96 LEU A CA 1
ATOM 727 C C . LEU A 1 96 ? 1.095 9.986 4.192 1.00 75.25 96 LEU A C 1
ATOM 729 O O . LEU A 1 96 ? 0.348 10.163 5.156 1.00 75.25 96 LEU A O 1
ATOM 733 N N . GLY A 1 97 ? 1.079 8.854 3.484 1.00 73.38 97 GLY A N 1
ATOM 734 C CA . GLY A 1 97 ? 0.193 7.731 3.791 1.00 73.38 97 GLY A CA 1
ATOM 735 C C . GLY A 1 97 ? 0.550 7.040 5.106 1.00 73.38 97 GLY A C 1
ATOM 736 O O . GLY A 1 97 ? -0.338 6.680 5.873 1.00 73.38 97 GLY A O 1
ATOM 737 N N . HIS A 1 98 ? 1.843 6.896 5.406 1.00 74.50 98 HIS A N 1
ATOM 738 C CA . HIS A 1 98 ? 2.293 6.273 6.645 1.00 74.50 98 HIS A CA 1
ATOM 739 C C . HIS A 1 98 ? 1.998 7.151 7.863 1.00 74.50 98 HIS A C 1
ATOM 741 O O . HIS A 1 98 ? 1.488 6.632 8.849 1.00 74.50 98 HIS A O 1
ATOM 747 N N . GLN A 1 99 ? 2.237 8.467 7.803 1.00 71.31 99 GLN A N 1
ATOM 748 C CA . GLN A 1 99 ? 1.913 9.353 8.929 1.00 71.31 99 GLN A CA 1
ATOM 749 C C . GLN A 1 99 ? 0.409 9.437 9.192 1.00 71.31 99 GLN A C 1
ATOM 751 O O . GLN A 1 99 ? -0.023 9.210 10.319 1.00 71.31 99 GLN A O 1
ATOM 756 N N . SER A 1 100 ? -0.393 9.690 8.154 1.00 69.12 100 SER A N 1
ATOM 757 C CA . SER A 1 100 ? -1.850 9.789 8.309 1.00 69.12 100 SER A CA 1
ATOM 758 C C . SER A 1 100 ? -2.478 8.465 8.755 1.00 69.12 100 SER A C 1
ATOM 760 O O . SER A 1 100 ? -3.285 8.446 9.683 1.00 69.12 100 SER A O 1
ATOM 762 N N . GLY A 1 101 ? -2.063 7.345 8.155 1.00 69.12 101 GLY A N 1
ATOM 763 C CA . GLY A 1 101 ? -2.556 6.018 8.519 1.00 69.12 101 GLY A CA 1
ATOM 764 C C . GLY A 1 101 ? -2.146 5.590 9.929 1.00 69.12 101 GLY A C 1
ATOM 765 O O . GLY A 1 101 ? -2.949 4.989 10.643 1.00 69.12 101 GLY A O 1
ATOM 766 N N . TRP A 1 102 ? -0.924 5.920 10.357 1.00 71.81 102 TRP A N 1
ATOM 767 C CA . TRP A 1 102 ? -0.430 5.586 11.692 1.00 71.81 102 TRP A CA 1
ATOM 768 C C . TRP A 1 102 ? -1.123 6.406 12.778 1.00 71.81 102 TRP A C 1
ATOM 770 O O . TRP A 1 102 ? -1.600 5.834 13.755 1.00 71.81 102 TRP A O 1
ATOM 780 N N . GLU A 1 103 ? -1.238 7.725 12.607 1.00 72.00 103 GLU A N 1
ATOM 781 C CA . GLU A 1 103 ? -1.916 8.591 13.578 1.00 72.00 103 GLU A CA 1
ATOM 782 C C . GLU A 1 103 ? -3.396 8.235 13.718 1.00 72.00 103 GLU A C 1
ATOM 784 O O . GLU A 1 103 ? -3.893 8.092 14.839 1.00 72.00 103 GLU A O 1
ATOM 789 N N . GLN A 1 104 ? -4.088 8.023 12.595 1.00 71.38 104 GLN A N 1
ATOM 790 C CA . GLN A 1 104 ? -5.504 7.678 12.612 1.00 71.38 104 GLN A CA 1
ATOM 791 C C . GLN A 1 104 ? -5.743 6.283 13.205 1.00 71.38 104 GLN A C 1
ATOM 793 O O . GLN A 1 104 ? -6.585 6.128 14.091 1.00 71.38 104 GLN A O 1
ATOM 798 N N . GLY A 1 105 ? -4.956 5.282 12.797 1.00 71.75 105 GLY A N 1
ATOM 799 C CA . GLY A 1 105 ? -5.055 3.923 13.332 1.00 71.75 105 GLY A CA 1
ATOM 800 C C . GLY A 1 105 ? -4.746 3.849 14.830 1.00 71.75 105 GLY A C 1
ATOM 801 O O . GLY A 1 105 ? -5.453 3.167 15.577 1.00 71.75 105 GLY A O 1
ATOM 802 N N . HIS A 1 106 ? -3.740 4.591 15.301 1.00 75.56 106 HIS A N 1
ATOM 803 C CA . HIS A 1 106 ? -3.426 4.669 16.725 1.00 75.56 106 HIS A CA 1
ATOM 804 C C . HIS A 1 106 ? -4.522 5.373 17.517 1.00 75.56 106 HIS A C 1
ATOM 806 O O . HIS A 1 106 ? -4.947 4.844 18.542 1.00 75.56 106 HIS A O 1
ATOM 812 N N . ALA A 1 107 ? -5.001 6.535 17.073 1.00 75.06 107 ALA A N 1
ATOM 813 C CA . ALA A 1 107 ? -6.028 7.276 17.797 1.00 75.06 107 ALA A CA 1
ATOM 814 C C . ALA A 1 107 ? -7.326 6.464 17.923 1.00 75.06 107 ALA A C 1
ATOM 816 O O . ALA A 1 107 ? -7.854 6.317 19.027 1.00 75.06 107 ALA A O 1
ATOM 817 N N . GLU A 1 108 ? -7.810 5.879 16.825 1.00 75.19 108 GLU A N 1
ATOM 818 C CA . GLU A 1 108 ? -9.024 5.057 16.829 1.00 75.19 108 GLU A CA 1
ATOM 819 C C . GLU A 1 108 ? -8.848 3.786 17.672 1.00 75.19 108 GLU A C 1
ATOM 821 O O . GLU A 1 108 ? -9.717 3.451 18.486 1.00 75.19 108 GLU A O 1
ATOM 826 N N . GLY A 1 109 ? -7.700 3.111 17.547 1.00 73.94 109 GLY A N 1
ATOM 827 C CA . GLY A 1 109 ? -7.369 1.923 18.333 1.00 73.94 109 GLY A CA 1
ATOM 828 C C . GLY A 1 109 ? -7.311 2.206 19.836 1.00 73.94 109 GLY A C 1
ATOM 829 O O . GLY A 1 109 ? -7.942 1.497 20.622 1.00 73.94 109 GLY A O 1
ATOM 830 N N . TYR A 1 110 ? -6.623 3.276 20.244 1.00 73.88 110 TYR A N 1
ATOM 831 C CA . TYR A 1 110 ? -6.519 3.678 21.649 1.00 73.88 110 TYR A CA 1
ATOM 832 C C . TYR A 1 110 ? -7.865 4.102 22.235 1.00 73.88 110 TYR A C 1
ATOM 834 O O . TYR A 1 110 ? -8.177 3.726 23.364 1.00 73.88 110 TYR A O 1
ATOM 842 N N . GLN A 1 111 ? -8.684 4.850 21.490 1.00 77.00 111 GLN A N 1
ATOM 843 C CA . GLN A 1 111 ? -10.026 5.233 21.941 1.00 77.00 111 GLN A CA 1
ATOM 844 C C . GLN A 1 111 ? -10.919 4.004 22.128 1.00 77.00 111 GLN A C 1
ATOM 846 O O . GLN A 1 111 ? -11.591 3.872 23.152 1.00 77.00 111 GLN A O 1
ATOM 851 N N . LYS A 1 112 ? -10.888 3.057 21.183 1.00 75.75 112 LYS A N 1
ATOM 852 C CA . LYS A 1 112 ? -11.663 1.816 21.285 1.00 75.75 112 LYS A CA 1
ATOM 853 C C . LYS A 1 112 ? -11.211 0.954 22.466 1.00 75.75 112 LYS A C 1
ATOM 855 O O . LYS A 1 112 ? -12.063 0.481 23.215 1.00 75.75 112 LYS A O 1
ATOM 860 N N . ALA A 1 113 ? -9.902 0.805 22.668 1.00 76.44 113 ALA A N 1
ATOM 861 C CA . ALA A 1 113 ? -9.342 0.069 23.800 1.00 76.44 113 ALA A CA 1
ATOM 862 C C . ALA A 1 113 ? -9.711 0.719 25.144 1.00 76.44 113 ALA A C 1
ATOM 864 O O . ALA A 1 113 ? -10.194 0.036 26.043 1.00 76.44 113 ALA A O 1
ATOM 865 N N . ARG A 1 114 ? -9.587 2.048 25.259 1.00 77.50 114 ARG A N 1
ATOM 866 C CA . ARG A 1 114 ? -9.973 2.810 26.461 1.00 77.50 114 ARG A CA 1
ATOM 867 C C . ARG A 1 114 ? -11.455 2.676 26.777 1.00 77.50 114 ARG A C 1
ATOM 869 O O . ARG A 1 114 ? -11.804 2.517 27.939 1.00 77.50 114 ARG A O 1
ATOM 876 N N . ASN A 1 115 ? -12.321 2.706 25.766 1.00 78.38 115 ASN A N 1
ATOM 877 C CA . ASN A 1 115 ? -13.760 2.531 25.962 1.00 78.38 115 ASN A CA 1
ATOM 878 C C . ASN A 1 115 ? -14.100 1.118 26.450 1.00 78.38 115 ASN A C 1
ATOM 880 O O . ASN A 1 115 ? -14.937 0.968 27.336 1.00 78.38 115 ASN A O 1
ATOM 884 N N . GLN A 1 116 ? -13.437 0.091 25.916 1.00 80.75 116 GLN A N 1
ATOM 885 C CA . GLN A 1 116 ? -13.614 -1.289 26.373 1.00 80.75 116 GLN A CA 1
ATOM 886 C C . GLN A 1 116 ? -13.104 -1.486 27.803 1.00 80.75 116 GLN A C 1
ATOM 888 O O . GLN A 1 116 ? -13.807 -2.065 28.627 1.00 80.75 116 GLN A O 1
ATOM 893 N N . GLU A 1 117 ? -11.922 -0.961 28.118 1.00 83.50 117 GLU A N 1
ATOM 894 C CA . GLU A 1 117 ? -11.345 -1.029 29.460 1.00 83.50 117 GLU A CA 1
ATOM 895 C C . GLU A 1 117 ? -12.191 -0.251 30.475 1.00 83.50 117 GLU A C 1
ATOM 897 O O . GLU A 1 117 ? -12.483 -0.755 31.555 1.00 83.50 117 GLU A O 1
ATOM 902 N N . ALA A 1 118 ? -12.659 0.949 30.123 1.00 83.94 118 ALA A N 1
ATOM 903 C CA . ALA A 1 118 ? -13.546 1.738 30.971 1.00 83.94 118 ALA A CA 1
ATOM 904 C C . ALA A 1 118 ? -14.891 1.037 31.205 1.00 83.94 118 ALA A C 1
ATOM 906 O O . ALA A 1 118 ? -15.379 1.031 32.334 1.00 83.94 118 ALA A O 1
ATOM 907 N N . ALA A 1 119 ? -15.472 0.410 30.177 1.00 85.06 119 ALA A N 1
ATOM 908 C CA . ALA A 1 119 ? -16.703 -0.366 30.311 1.00 85.06 119 ALA A CA 1
ATOM 909 C C . ALA A 1 119 ? -16.506 -1.599 31.208 1.00 85.06 119 ALA A C 1
ATOM 911 O O . ALA A 1 119 ? -17.322 -1.847 32.095 1.00 85.06 119 ALA A O 1
ATOM 912 N N . ALA A 1 120 ? -15.402 -2.332 31.033 1.00 86.31 120 ALA A N 1
ATOM 913 C CA . ALA A 1 120 ? -15.061 -3.482 31.867 1.00 86.31 120 ALA A CA 1
ATOM 914 C C . ALA A 1 120 ? -14.800 -3.071 33.326 1.00 86.31 120 ALA A C 1
ATOM 916 O O . ALA A 1 120 ? -15.323 -3.684 34.257 1.00 86.31 120 ALA A O 1
ATOM 917 N N . ASN A 1 121 ? -14.051 -1.988 33.538 1.00 87.06 121 ASN A N 1
ATOM 918 C CA . ASN A 1 121 ? -13.794 -1.446 34.868 1.00 87.06 121 ASN A CA 1
ATOM 919 C C . ASN A 1 121 ? -15.083 -0.965 35.539 1.00 87.06 121 ASN A C 1
ATOM 921 O O . ASN A 1 121 ? -15.286 -1.239 36.719 1.00 87.06 121 ASN A O 1
ATOM 925 N N . TRP A 1 122 ? -15.980 -0.305 34.801 1.00 89.44 122 TRP A N 1
ATOM 926 C CA . TRP A 1 122 ? -17.287 0.102 35.317 1.00 89.44 122 TRP A CA 1
ATOM 927 C C . TRP A 1 122 ? -18.145 -1.102 35.718 1.00 89.44 122 TRP A C 1
ATOM 929 O O . TRP A 1 122 ? -18.710 -1.097 36.814 1.00 89.44 122 TRP A O 1
ATOM 939 N N . ALA A 1 123 ? -18.196 -2.146 34.888 1.00 88.25 123 ALA A N 1
ATOM 940 C CA . ALA A 1 123 ? -18.942 -3.369 35.182 1.00 88.25 123 ALA A CA 1
ATOM 941 C C . ALA A 1 123 ? -18.466 -4.042 36.485 1.00 88.25 123 ALA A C 1
ATOM 943 O O . ALA A 1 123 ? -19.282 -4.556 37.246 1.00 88.25 123 ALA A O 1
ATOM 944 N N . ASN A 1 124 ? -17.167 -3.956 36.793 1.00 89.19 124 ASN A N 1
ATOM 945 C CA . ASN A 1 124 ? -16.587 -4.484 38.031 1.00 89.19 124 ASN A CA 1
ATOM 946 C C . ASN A 1 124 ? -16.868 -3.631 39.281 1.00 89.19 124 ASN A C 1
ATOM 948 O O . ASN A 1 124 ? -16.661 -4.110 40.398 1.00 89.19 124 ASN A O 1
ATOM 952 N N . THR A 1 125 ? -17.340 -2.388 39.141 1.00 92.06 125 THR A N 1
ATOM 953 C CA . THR A 1 125 ? -17.698 -1.555 40.302 1.00 92.06 125 THR A CA 1
ATOM 954 C C . THR A 1 125 ? -18.935 -2.100 41.031 1.00 92.06 125 THR A C 1
ATOM 956 O O . THR A 1 125 ? -19.774 -2.750 40.408 1.00 92.06 125 THR A O 1
ATOM 959 N N . PRO A 1 126 ? -19.151 -1.767 42.320 1.00 90.12 126 PRO A N 1
ATOM 960 C CA . PRO A 1 126 ? -20.370 -2.161 43.038 1.00 90.12 126 PRO A CA 1
ATOM 961 C C . PRO A 1 126 ? -21.672 -1.696 42.366 1.00 90.12 126 PRO A C 1
ATOM 963 O O . PRO A 1 126 ? -22.721 -2.320 42.509 1.00 90.12 126 PRO A O 1
ATOM 966 N N . SER A 1 127 ? -21.640 -0.581 41.633 1.00 87.75 127 SER A N 1
ATOM 967 C CA . SER A 1 127 ? -22.794 -0.107 40.860 1.00 87.75 127 SER A CA 1
ATOM 968 C C . SER A 1 127 ? -23.013 -0.932 39.591 1.00 87.75 127 SER A C 1
ATOM 970 O O . SER A 1 127 ? -24.158 -1.247 39.284 1.00 87.75 127 SER A O 1
ATOM 972 N N . GLY A 1 128 ? -21.937 -1.326 38.904 1.00 88.56 128 GLY A N 1
ATOM 973 C CA . GLY A 1 128 ? -21.993 -2.232 37.754 1.00 88.56 128 GLY A CA 1
ATOM 974 C C . GLY A 1 128 ? -22.495 -3.624 38.138 1.00 88.56 128 GLY A C 1
ATOM 975 O O . GLY A 1 128 ? -23.405 -4.141 37.500 1.00 88.56 128 GLY A O 1
ATOM 976 N N . GLN A 1 129 ? -22.008 -4.181 39.250 1.00 90.19 129 GLN A N 1
ATOM 977 C CA . GLN A 1 129 ? -22.480 -5.467 39.775 1.00 90.19 129 GLN A CA 1
ATOM 978 C C . GLN A 1 129 ? -23.968 -5.431 40.151 1.00 90.19 129 GLN A C 1
ATOM 980 O O . GLN A 1 129 ? -24.701 -6.369 39.849 1.00 90.19 129 GLN A O 1
ATOM 985 N N . ARG A 1 130 ? -24.450 -4.331 40.748 1.00 88.88 130 ARG A N 1
ATOM 986 C CA . ARG A 1 130 ? -25.888 -4.144 41.016 1.00 88.88 130 ARG A CA 1
ATOM 987 C C . ARG A 1 130 ? -26.710 -4.016 39.738 1.00 88.88 130 ARG A C 1
ATOM 989 O O . ARG A 1 130 ? -27.794 -4.582 39.669 1.00 88.88 130 ARG A O 1
ATOM 996 N N . ALA A 1 131 ? -26.210 -3.293 38.735 1.00 88.00 131 ALA A N 1
ATOM 997 C CA . ALA A 1 131 ? -26.868 -3.203 37.434 1.00 88.00 131 ALA A CA 1
ATOM 998 C C . ALA A 1 131 ? -26.958 -4.583 36.764 1.00 88.00 131 ALA A C 1
ATOM 1000 O O . ALA A 1 131 ? -28.020 -4.947 36.275 1.00 88.00 131 ALA A O 1
ATOM 1001 N N . TYR A 1 132 ? -25.891 -5.382 36.832 1.00 88.62 132 TYR A N 1
ATOM 1002 C CA . TYR A 1 132 ? -25.878 -6.761 36.348 1.00 88.62 132 TYR A CA 1
ATOM 1003 C C . TYR A 1 132 ? -26.859 -7.664 37.115 1.00 88.62 132 TYR A C 1
ATOM 1005 O O . TYR A 1 132 ? -27.589 -8.436 36.506 1.00 88.62 132 TYR A O 1
ATOM 1013 N N . GLY A 1 133 ? -26.951 -7.527 38.441 1.00 88.75 133 GLY A N 1
ATOM 1014 C CA . GLY A 1 133 ? -27.956 -8.239 39.238 1.00 88.75 133 GLY A CA 1
ATOM 1015 C C . GLY A 1 133 ? -29.397 -7.863 38.864 1.00 88.75 133 GLY A C 1
ATOM 1016 O O . GLY A 1 133 ? -30.257 -8.732 38.765 1.00 88.75 133 GLY A O 1
ATOM 1017 N N . LEU A 1 134 ? -29.663 -6.581 38.591 1.00 88.12 134 LEU A N 1
ATOM 1018 C CA . LEU A 1 134 ? -30.968 -6.124 38.093 1.00 88.12 134 LEU A CA 1
ATOM 1019 C C . LEU A 1 134 ? -31.279 -6.654 36.687 1.00 88.12 134 LEU A C 1
ATOM 1021 O O . LEU A 1 134 ? -32.442 -6.926 36.392 1.00 88.12 134 LEU A O 1
ATOM 1025 N N . ASP A 1 135 ? -30.264 -6.788 35.835 1.00 87.94 135 ASP A N 1
ATOM 1026 C CA . ASP A 1 135 ? -30.385 -7.345 34.485 1.00 87.94 135 ASP A CA 1
ATOM 1027 C C . ASP A 1 135 ? -30.760 -8.832 34.524 1.00 87.94 135 ASP A C 1
ATOM 1029 O O . ASP A 1 135 ? -31.725 -9.248 33.887 1.00 87.94 135 ASP A O 1
ATOM 1033 N N . GLN A 1 136 ? -30.097 -9.619 35.381 1.00 87.75 136 GLN A N 1
ATOM 1034 C CA . GLN A 1 136 ? -30.412 -11.040 35.580 1.00 87.75 136 GLN A CA 1
ATOM 1035 C C . GLN A 1 136 ? -31.848 -11.291 36.058 1.00 87.75 136 GLN A C 1
ATOM 1037 O O . GLN A 1 136 ? -32.433 -12.325 35.742 1.00 87.75 136 GLN A O 1
ATOM 1042 N N . LEU A 1 137 ? -32.417 -10.352 36.814 1.00 85.62 137 LEU A N 1
ATOM 1043 C CA . LEU A 1 137 ? -33.796 -10.414 37.301 1.00 85.62 137 LEU A CA 1
ATOM 1044 C C . LEU A 1 137 ? -34.819 -9.858 36.290 1.00 85.62 137 LEU A C 1
ATOM 1046 O O . LEU A 1 137 ? -36.013 -9.852 36.581 1.00 85.62 137 LEU A O 1
ATOM 1050 N N . GLY A 1 138 ? -34.379 -9.354 35.130 1.00 83.31 138 GLY A N 1
ATOM 1051 C CA . GLY A 1 138 ? -35.227 -8.689 34.130 1.00 83.31 138 GLY A CA 1
ATOM 1052 C C . GLY A 1 138 ? -35.729 -7.297 34.544 1.00 83.31 138 GLY A C 1
ATOM 1053 O O . GLY A 1 138 ? -36.416 -6.623 33.773 1.00 83.31 138 GLY A O 1
ATOM 1054 N N . SER A 1 139 ? -35.369 -6.833 35.744 1.00 82.50 139 SER A N 1
ATOM 1055 C CA . SER A 1 139 ? -35.757 -5.530 36.294 1.00 82.50 139 SER A CA 1
ATOM 1056 C C . SER A 1 139 ? -35.077 -4.361 35.571 1.00 82.50 139 SER A C 1
ATOM 1058 O O . SER A 1 139 ? -35.639 -3.267 35.517 1.00 82.50 139 SER A O 1
ATOM 1060 N N . LEU A 1 140 ? -33.871 -4.556 35.019 1.00 83.62 140 LEU A N 1
ATOM 1061 C CA . LEU A 1 140 ? -33.132 -3.481 34.346 1.00 83.62 140 LEU A CA 1
ATOM 1062 C C . LEU A 1 140 ? -33.811 -3.050 33.042 1.00 83.62 140 LEU A C 1
ATOM 1064 O O . LEU A 1 140 ? -34.066 -1.861 32.859 1.00 83.62 140 LEU A O 1
ATOM 1068 N N . ASP A 1 141 ? -34.166 -4.001 32.179 1.00 80.00 141 ASP A N 1
ATOM 1069 C CA . ASP A 1 141 ? -34.897 -3.734 30.935 1.00 80.00 141 ASP A CA 1
ATOM 1070 C C . ASP A 1 141 ? -36.286 -3.149 31.205 1.00 80.00 141 ASP A C 1
ATOM 1072 O O . ASP A 1 141 ? -36.732 -2.228 30.513 1.00 80.00 141 ASP A O 1
ATOM 1076 N N . MET A 1 142 ? -36.956 -3.631 32.254 1.00 78.31 142 MET A N 1
ATOM 1077 C CA . MET A 1 142 ? -38.238 -3.098 32.710 1.00 78.31 142 MET A CA 1
ATOM 1078 C C . MET A 1 142 ? -38.144 -1.598 33.032 1.00 78.31 142 MET A C 1
ATOM 1080 O O . MET A 1 142 ? -39.001 -0.831 32.591 1.00 78.31 142 MET A O 1
ATOM 1084 N N . LEU A 1 143 ? -37.093 -1.171 33.739 1.00 81.25 143 LEU A N 1
ATOM 1085 C CA . LEU A 1 143 ? -36.849 0.229 34.106 1.00 81.25 143 LEU A CA 1
ATOM 1086 C C . LEU A 1 143 ? -36.323 1.068 32.933 1.00 81.25 143 LEU A C 1
ATOM 1088 O O . LEU A 1 143 ? -36.782 2.190 32.723 1.00 81.25 143 LEU A O 1
ATOM 1092 N N . ALA A 1 144 ? -35.373 0.540 32.160 1.00 83.38 144 ALA A N 1
ATOM 1093 C CA . ALA A 1 144 ? -34.725 1.257 31.065 1.00 83.38 144 ALA A CA 1
ATOM 1094 C C . ALA A 1 144 ? -35.666 1.482 29.873 1.00 83.38 144 ALA A C 1
ATOM 1096 O O . ALA A 1 144 ? -35.603 2.522 29.217 1.00 83.38 144 ALA A O 1
ATOM 1097 N N . LEU A 1 145 ? -36.552 0.520 29.600 1.00 83.06 145 LEU A N 1
ATOM 1098 C CA . LEU A 1 145 ? -37.469 0.544 28.459 1.00 83.06 145 LEU A CA 1
ATOM 1099 C C . LEU A 1 145 ? -38.922 0.821 28.864 1.00 83.06 145 LEU A C 1
ATOM 1101 O O . LEU A 1 145 ? -39.775 0.927 27.983 1.00 83.06 145 LEU A O 1
ATOM 1105 N N . CYS A 1 146 ? -39.212 0.949 30.165 1.00 78.12 146 CYS A N 1
ATOM 1106 C CA . CYS A 1 146 ? -40.564 1.126 30.702 1.00 78.12 146 CYS A CA 1
ATOM 1107 C C . CYS A 1 146 ? -41.540 0.028 30.223 1.00 78.12 146 CYS A C 1
ATOM 1109 O O . CYS A 1 146 ? -42.666 0.313 29.819 1.00 78.12 146 CYS A O 1
ATOM 1111 N N . ARG A 1 147 ? -41.089 -1.237 30.201 1.00 74.12 147 ARG A N 1
ATOM 1112 C CA . ARG A 1 147 ? -41.838 -2.393 29.652 1.00 74.12 147 ARG A CA 1
ATOM 1113 C C . ARG A 1 147 ? -42.446 -3.319 30.715 1.00 74.12 147 ARG A C 1
ATOM 1115 O O . ARG A 1 147 ? -42.631 -4.503 30.465 1.00 74.12 147 ARG A O 1
ATOM 1122 N N . GLY A 1 148 ? -42.748 -2.794 31.898 1.00 70.38 148 GLY A N 1
ATOM 1123 C CA . GLY A 1 148 ? -43.362 -3.558 32.985 1.00 70.38 148 GLY A CA 1
ATOM 1124 C C . GLY A 1 148 ? -44.884 -3.452 33.029 1.00 70.38 148 GLY A C 1
ATOM 1125 O O . GLY A 1 148 ? -45.439 -2.378 32.792 1.00 70.38 148 GLY A O 1
ATOM 1126 N N . ASP A 1 149 ? -45.557 -4.537 33.417 1.00 69.12 149 ASP A N 1
ATOM 1127 C CA . ASP A 1 149 ? -46.984 -4.501 33.741 1.00 69.12 149 ASP A CA 1
ATOM 1128 C C . ASP A 1 149 ? -47.231 -3.508 34.881 1.00 69.12 149 ASP A C 1
ATOM 1130 O O . ASP A 1 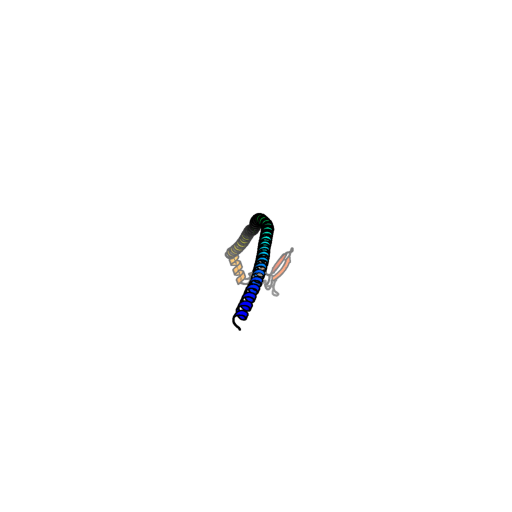149 ? -46.628 -3.604 35.950 1.00 69.12 149 ASP A O 1
ATOM 1134 N N . GLY A 1 150 ? -48.104 -2.525 34.651 1.00 72.31 150 GLY A N 1
ATOM 1135 C CA . GLY A 1 150 ? -48.352 -1.445 35.610 1.00 72.31 150 GLY A CA 1
ATOM 1136 C C . GLY A 1 150 ? -47.377 -0.271 35.506 1.00 72.31 150 GLY A C 1
ATOM 113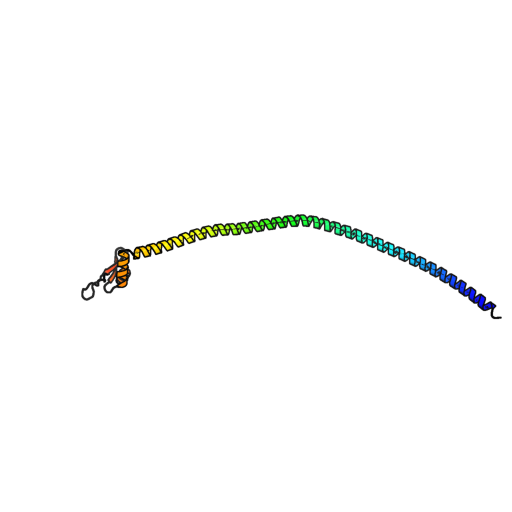7 O O . GLY 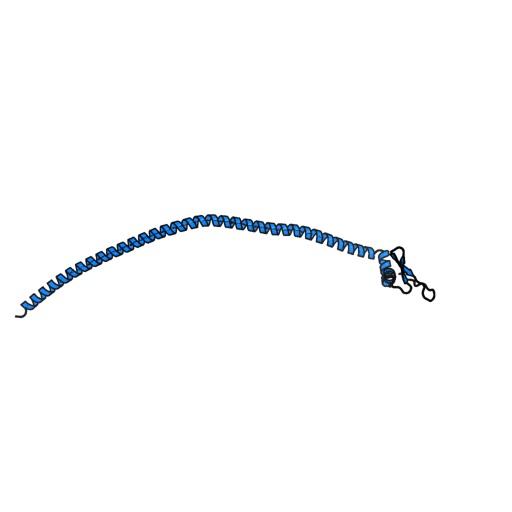A 1 150 ? -47.196 0.439 36.485 1.00 72.31 150 GLY A O 1
ATOM 1138 N N . TRP A 1 151 ? -46.763 -0.025 34.344 1.00 78.00 151 TRP A N 1
ATOM 1139 C CA . TRP A 1 151 ? -45.979 1.189 34.083 1.00 78.00 151 TRP A CA 1
ATOM 1140 C C . TRP A 1 151 ? -46.533 1.961 32.885 1.00 78.00 151 TRP A C 1
ATOM 1142 O O . TRP A 1 151 ? -47.006 1.378 31.911 1.00 78.00 151 TRP A O 1
ATOM 1152 N N . THR A 1 152 ? -46.517 3.291 32.966 1.00 77.75 152 THR A N 1
ATOM 1153 C CA . THR A 1 152 ? -46.990 4.182 31.901 1.00 77.75 152 THR A CA 1
ATOM 1154 C C . THR A 1 152 ? -45.929 5.216 31.561 1.00 77.75 152 THR A C 1
ATOM 1156 O O . THR A 1 152 ? -45.306 5.804 32.447 1.00 77.75 152 THR A O 1
ATOM 1159 N N . MET A 1 153 ? -45.720 5.444 30.264 1.00 82.00 153 MET A N 1
ATOM 1160 C CA . MET A 1 153 ? -44.871 6.528 29.783 1.00 82.00 153 MET A CA 1
ATOM 1161 C C . MET A 1 153 ? -45.709 7.787 29.612 1.00 82.00 153 MET A C 1
ATOM 1163 O O . MET A 1 153 ? -46.601 7.844 28.768 1.00 82.00 153 MET A O 1
ATOM 1167 N N . GLU A 1 154 ? -45.381 8.820 30.374 1.00 81.69 154 GLU A N 1
ATOM 1168 C CA . GLU A 1 154 ? -45.966 10.146 30.223 1.00 81.69 154 GLU A CA 1
ATOM 1169 C C . GLU A 1 154 ? -44.893 11.153 29.830 1.00 81.69 154 GLU A C 1
ATOM 1171 O O . GLU A 1 154 ? -43.713 11.014 30.154 1.00 81.69 154 GLU A O 1
ATOM 1176 N N . ARG A 1 155 ? -45.288 12.194 29.100 1.00 78.38 155 ARG A N 1
ATOM 1177 C CA . ARG A 1 155 ? -44.367 13.254 28.696 1.00 78.38 155 ARG A CA 1
ATOM 1178 C C . ARG A 1 155 ? -44.564 14.446 29.615 1.00 78.38 155 ARG A C 1
ATOM 1180 O O . ARG A 1 155 ? -45.573 15.137 29.533 1.00 78.38 155 ARG A O 1
ATOM 1187 N N . GLN A 1 156 ? -43.587 14.701 30.477 1.00 77.50 156 GLN A N 1
ATOM 1188 C CA . GLN A 1 156 ? -43.618 15.813 31.420 1.00 77.50 156 GLN A CA 1
ATOM 1189 C C . GLN A 1 156 ? -42.448 16.758 31.170 1.00 77.50 156 GLN A C 1
ATOM 1191 O O . GLN A 1 156 ? -41.302 16.333 31.025 1.00 77.50 156 GLN A O 1
ATOM 1196 N N . LYS A 1 157 ? -42.741 18.064 31.092 1.00 75.94 157 LYS A N 1
ATOM 1197 C CA . LYS A 1 157 ? -41.746 19.135 30.878 1.00 75.94 157 LYS A CA 1
ATOM 1198 C C . LYS A 1 157 ? -40.766 18.842 29.723 1.00 75.94 157 LYS A C 1
ATOM 1200 O O . LYS A 1 157 ? -39.573 19.109 29.821 1.00 75.94 157 LYS A O 1
ATOM 1205 N N . GLY A 1 158 ? -41.267 18.252 28.634 1.00 79.31 158 GLY A N 1
ATOM 1206 C CA . GLY A 1 158 ? -40.479 17.933 27.437 1.00 79.31 158 GLY A CA 1
ATOM 1207 C C . GLY A 1 158 ? -39.642 16.646 27.497 1.00 79.31 158 GLY A C 1
ATOM 1208 O O . GLY A 1 158 ? -38.995 16.325 26.502 1.00 79.31 158 GLY A O 1
ATOM 1209 N N . ARG A 1 159 ? -39.669 15.880 28.599 1.00 78.75 159 ARG A N 1
ATOM 1210 C CA . ARG A 1 159 ? -38.989 14.577 28.740 1.00 78.75 159 ARG A CA 1
ATOM 1211 C C . ARG A 1 159 ? -40.006 13.446 28.919 1.00 78.75 159 ARG A C 1
ATOM 1213 O O . ARG A 1 159 ? -41.064 13.653 29.508 1.00 78.75 159 ARG A O 1
ATOM 1220 N N . THR A 1 160 ? -39.700 12.263 28.389 1.00 81.56 160 THR A N 1
ATOM 1221 C CA . THR A 1 160 ? -40.496 11.051 28.637 1.00 81.56 160 THR A CA 1
ATOM 1222 C C . THR A 1 160 ? -40.107 10.490 30.000 1.00 81.56 160 THR A C 1
ATOM 1224 O O . THR A 1 160 ? -38.924 10.288 30.264 1.00 81.56 160 THR A O 1
ATOM 1227 N N . VAL A 1 161 ? -41.090 10.276 30.864 1.00 82.81 161 VAL A N 1
ATOM 1228 C CA . VAL A 1 161 ? -40.933 9.740 32.217 1.00 82.81 161 VAL A CA 1
ATOM 1229 C C . VAL A 1 161 ? -41.806 8.499 32.366 1.00 82.81 161 VAL A C 1
ATOM 1231 O O . VAL A 1 161 ? -42.921 8.452 31.850 1.00 82.81 161 VAL A O 1
ATOM 1234 N N . CYS A 1 162 ? -41.273 7.480 33.033 1.00 81.38 162 CYS A N 1
ATOM 1235 C CA . CYS A 1 162 ? -41.966 6.226 33.303 1.00 81.38 162 CYS A CA 1
ATOM 1236 C C . CYS A 1 162 ? -42.511 6.270 34.733 1.00 81.38 162 CYS A C 1
ATOM 1238 O O . CYS A 1 162 ? -41.729 6.407 35.676 1.00 81.38 162 CYS A O 1
ATOM 1240 N N . PHE A 1 163 ? -43.829 6.181 34.898 1.00 81.62 163 PHE A N 1
ATOM 1241 C CA . PHE A 1 163 ? -44.478 6.166 36.207 1.00 81.62 163 PHE A CA 1
ATOM 1242 C C . PHE A 1 163 ? -45.138 4.816 36.483 1.00 81.62 163 PHE A C 1
ATOM 1244 O O . PHE A 1 163 ? -45.722 4.231 35.565 1.00 81.62 163 PHE A O 1
ATOM 1251 N N . PRO A 1 164 ? -45.103 4.340 37.739 1.00 79.56 164 PRO A N 1
ATOM 1252 C CA . PRO A 1 164 ? -45.895 3.194 38.136 1.00 79.56 164 PRO A CA 1
ATOM 1253 C C . PRO A 1 164 ? -47.378 3.585 38.128 1.00 79.56 164 PRO A C 1
ATOM 1255 O O . PRO A 1 164 ? -47.790 4.591 38.708 1.00 79.56 164 PRO A O 1
ATOM 1258 N N . LYS A 1 165 ? -48.182 2.780 37.446 1.00 77.81 165 LYS A N 1
ATOM 1259 C CA . LYS A 1 165 ? -49.633 2.870 37.355 1.00 77.81 165 LYS A CA 1
ATOM 1260 C C . LYS A 1 165 ? -50.244 1.769 38.218 1.00 77.81 165 LYS A C 1
ATOM 1262 O O . LYS A 1 165 ? -49.840 0.614 38.141 1.00 77.81 165 LYS A O 1
ATOM 1267 N N . LEU A 1 166 ? -51.245 2.140 39.009 1.00 73.94 166 LEU A N 1
ATOM 1268 C CA . LEU A 1 166 ? -52.033 1.194 39.796 1.00 73.94 166 LEU A CA 1
ATOM 1269 C C . LEU A 1 166 ? -52.757 0.209 38.867 1.00 73.94 166 LEU A C 1
ATOM 1271 O O . LEU A 1 166 ? -53.336 0.614 37.852 1.00 73.94 166 LEU A O 1
ATOM 1275 N N . ASP A 1 167 ? -52.730 -1.074 39.216 1.00 69.94 167 ASP A N 1
ATOM 1276 C CA . ASP A 1 167 ? -53.533 -2.090 38.542 1.00 69.94 167 ASP A CA 1
ATOM 1277 C C . ASP A 1 167 ? -55.042 -1.868 38.805 1.00 69.94 167 ASP A C 1
ATOM 1279 O O . ASP A 1 167 ? -55.452 -1.049 39.632 1.00 69.94 167 ASP A O 1
ATOM 1283 N N . ALA A 1 168 ? -55.903 -2.618 38.111 1.00 68.00 168 ALA A N 1
ATOM 1284 C CA . ALA A 1 168 ? -57.358 -2.527 38.290 1.00 68.00 168 ALA A CA 1
ATOM 1285 C C . ALA A 1 168 ? -57.844 -2.904 39.710 1.00 68.00 168 ALA A C 1
ATOM 1287 O O . ALA A 1 168 ? -59.009 -2.686 40.037 1.00 68.00 168 ALA A O 1
ATOM 1288 N N . LYS A 1 169 ? -56.970 -3.479 40.545 1.00 72.06 169 LYS A N 1
ATOM 1289 C CA . LYS A 1 169 ? -57.216 -3.879 41.936 1.00 72.06 169 LYS A CA 1
ATOM 1290 C C . LYS A 1 169 ? -56.579 -2.911 42.947 1.00 72.06 169 LYS A C 1
ATOM 1292 O O . LYS A 1 169 ? -56.717 -3.135 44.146 1.00 72.06 169 LYS A O 1
ATOM 1297 N N . GLY A 1 170 ? -55.925 -1.840 42.490 1.00 71.75 170 GLY A N 1
ATOM 1298 C CA . GLY A 1 170 ? -55.251 -0.855 43.335 1.00 71.75 170 GLY A CA 1
ATOM 1299 C C . GLY A 1 170 ? -53.852 -1.253 43.820 1.00 71.75 170 GLY A C 1
ATOM 1300 O O . GLY A 1 170 ? -53.340 -0.609 44.733 1.00 71.75 170 GLY A O 1
ATOM 1301 N N . ASN A 1 171 ? -53.214 -2.275 43.244 1.00 71.81 171 ASN A N 1
ATOM 1302 C CA . ASN A 1 171 ? -51.839 -2.655 43.577 1.00 71.81 171 ASN A CA 1
ATOM 1303 C C . ASN A 1 171 ? -50.829 -1.926 42.691 1.00 71.81 171 ASN A C 1
ATOM 1305 O O . ASN A 1 171 ? -51.069 -1.678 41.508 1.00 71.81 171 ASN A O 1
ATOM 1309 N N . LEU A 1 172 ? -49.671 -1.612 43.270 1.00 75.50 172 LEU A N 1
ATOM 1310 C CA . LEU A 1 172 ? -48.538 -1.034 42.559 1.00 75.50 172 LEU A CA 1
ATOM 1311 C C . LEU A 1 172 ? -47.557 -2.149 42.160 1.00 75.50 172 LEU A C 1
ATOM 1313 O O . LEU A 1 172 ? -47.110 -2.902 43.026 1.00 75.50 172 LEU A O 1
ATOM 1317 N N . SER A 1 173 ? -47.194 -2.243 40.880 1.00 72.69 173 SER A N 1
ATOM 1318 C CA . SER A 1 173 ? -46.183 -3.207 40.425 1.00 72.69 173 SER A CA 1
ATOM 1319 C C . SER A 1 173 ? -44.775 -2.714 40.761 1.00 72.69 173 SER A C 1
ATOM 1321 O O . SER A 1 173 ? -44.297 -1.733 40.189 1.00 72.69 173 SER A O 1
ATOM 1323 N N . GLY A 1 174 ? -44.115 -3.390 41.701 1.00 73.31 174 GLY A N 1
ATOM 1324 C CA . GLY A 1 174 ? -42.706 -3.156 42.026 1.00 73.31 174 GLY A CA 1
ATOM 1325 C C . GLY A 1 174 ? -41.743 -3.857 41.063 1.00 73.31 174 GLY A C 1
ATOM 1326 O O . GLY A 1 174 ? -42.158 -4.520 40.116 1.00 73.31 174 GLY A O 1
ATOM 1327 N N . TRP A 1 175 ? -40.446 -3.726 41.331 1.00 76.31 175 TRP A N 1
ATOM 1328 C CA . TRP A 1 175 ? -39.391 -4.491 40.662 1.00 76.31 175 TRP A CA 1
ATOM 1329 C C . TRP A 1 175 ? -38.598 -5.299 41.689 1.00 76.31 175 TRP A C 1
ATOM 1331 O O . TRP A 1 175 ? -38.568 -4.966 42.877 1.00 76.31 175 TRP A O 1
ATOM 1341 N N . TYR A 1 176 ? -37.937 -6.353 41.222 1.00 73.69 176 TYR A N 1
ATOM 1342 C CA . TYR A 1 176 ? -37.061 -7.163 42.059 1.00 73.69 176 TYR A CA 1
ATOM 1343 C C . TYR A 1 176 ? -35.696 -6.490 42.188 1.00 73.69 176 TYR A C 1
ATOM 1345 O O . TYR A 1 176 ? -35.110 -6.065 41.188 1.00 73.69 176 TYR A O 1
ATOM 1353 N N . ILE A 1 177 ? -35.212 -6.380 43.423 1.00 80.75 177 ILE A N 1
ATOM 1354 C CA . ILE A 1 177 ? -33.890 -5.848 43.764 1.00 80.75 177 ILE A CA 1
ATOM 1355 C C . ILE A 1 177 ? -32.969 -7.053 44.033 1.00 80.75 177 ILE A C 1
ATOM 1357 O O . ILE A 1 177 ? -33.437 -7.992 44.682 1.00 80.75 177 ILE A O 1
ATOM 1361 N N . PRO A 1 178 ? -31.721 -7.063 43.524 1.00 74.44 178 PRO A N 1
ATOM 1362 C CA . PRO A 1 178 ? -30.738 -8.102 43.831 1.00 74.44 178 PRO A CA 1
ATOM 1363 C C . PRO A 1 178 ? -30.266 -8.076 45.289 1.00 74.44 178 PRO A C 1
ATOM 1365 O O . PRO A 1 178 ? -30.283 -6.985 45.910 1.00 74.44 178 PRO A O 1
#

Organism: NCBI:txid1234669

pLDDT: mean 80.61, std 9.89, range [51.31, 94.31]

Foldseek 3Di:
DPVVVVVVVVVVVVVVVVVVVVVVVVVVVVVVVVVVVVVVVVVVVVVVVVVVVCVVVVVVVVVVVVVVVVVVVVCVVVVVVVVVVVCVVVVVCCVVCVVVVVVVVVVVVVVVVVVVVVVVVCCPDPVNVQLVVCVVQVNNCCQVVVPDDQWDWDQDPNDTDIDGHADPVRDTDDGDGD

Radius of gyration: 62.76 Å; chains: 1; bounding box: 115×57×158 Å